Protein AF-A0A379TUD6-F1 (afdb_monomer)

Foldseek 3Di:
DDDDDDDPVVVVVVVVVDDDDDDPQPQAWDFDDDPNHTFATFGWDDDPNDIDGDGDDGPDPPDDPD

Structure (mmCIF, N/CA/C/O backbone):
data_AF-A0A379TUD6-F1
#
_entry.id   AF-A0A379TUD6-F1
#
loop_
_atom_site.group_PDB
_atom_site.id
_atom_site.type_symbol
_atom_site.label_atom_id
_atom_site.label_alt_id
_atom_site.label_comp_id
_atom_site.label_asym_id
_atom_site.label_entity_id
_atom_site.label_seq_id
_atom_site.pdbx_PDB_ins_code
_atom_site.Cartn_x
_atom_site.Cartn_y
_atom_site.Cartn_z
_atom_site.occupancy
_atom_site.B_iso_or_equiv
_atom_site.auth_seq_id
_atom_site.auth_comp_id
_atom_site.auth_asym_id
_atom_site.auth_atom_id
_atom_site.pdbx_PDB_model_num
ATOM 1 N N . MET A 1 1 ? 0.672 -1.089 0.588 1.00 68.81 1 MET A N 1
ATOM 2 C CA . MET A 1 1 ? -0.147 -1.194 1.817 1.00 68.81 1 MET A CA 1
ATOM 3 C C . MET A 1 1 ? 0.316 -0.121 2.807 1.00 68.81 1 MET A C 1
ATOM 5 O O . MET A 1 1 ? 1.486 0.220 2.756 1.00 68.81 1 MET A O 1
ATOM 9 N N . TYR A 1 2 ? -0.552 0.425 3.674 1.00 78.56 2 TYR A N 1
ATOM 10 C CA . TYR A 1 2 ? -0.146 1.333 4.767 1.00 78.56 2 TYR A CA 1
ATOM 11 C C . TYR A 1 2 ? -0.112 0.580 6.102 1.00 78.56 2 TYR A C 1
ATOM 13 O O . TYR A 1 2 ? -1.011 -0.213 6.390 1.00 78.56 2 TYR A O 1
ATOM 21 N N . ARG A 1 3 ? 0.910 0.837 6.924 1.00 83.50 3 ARG A N 1
ATOM 22 C CA . ARG A 1 3 ? 1.088 0.233 8.250 1.00 83.50 3 ARG A CA 1
ATOM 23 C C . ARG A 1 3 ? 1.057 1.306 9.330 1.00 83.50 3 ARG A C 1
ATOM 25 O O . ARG A 1 3 ? 1.697 2.346 9.203 1.00 83.50 3 ARG A O 1
ATOM 32 N N . LYS A 1 4 ? 0.351 1.019 10.423 1.00 85.44 4 LYS A N 1
ATOM 33 C CA . LYS A 1 4 ? 0.269 1.885 11.602 1.00 85.44 4 LYS A CA 1
ATOM 34 C C . LYS A 1 4 ? 0.479 1.057 12.862 1.00 85.44 4 LYS A C 1
ATOM 36 O O . LYS A 1 4 ? -0.219 0.070 13.071 1.00 85.44 4 LYS A O 1
ATOM 41 N N . ASN A 1 5 ? 1.406 1.493 13.710 1.00 90.25 5 ASN A N 1
ATOM 42 C CA . ASN A 1 5 ? 1.513 0.980 15.071 1.00 90.25 5 ASN A CA 1
ATOM 43 C C . ASN A 1 5 ? 0.407 1.604 15.925 1.00 90.25 5 ASN A C 1
ATOM 45 O O . ASN A 1 5 ? 0.199 2.817 15.880 1.00 90.25 5 ASN A O 1
ATOM 49 N N . VAL A 1 6 ? -0.290 0.771 16.689 1.00 89.69 6 VAL A N 1
ATOM 50 C CA . VAL A 1 6 ? -1.381 1.174 17.580 1.00 89.69 6 VAL A CA 1
ATOM 51 C C . VAL A 1 6 ? -1.166 0.571 18.962 1.00 89.69 6 VAL A C 1
ATOM 53 O O . VAL A 1 6 ? -0.518 -0.466 19.111 1.00 89.69 6 VAL A O 1
ATOM 56 N N . THR A 1 7 ? -1.702 1.228 19.980 1.00 93.44 7 THR A N 1
ATOM 57 C CA . THR A 1 7 ? -1.792 0.693 21.341 1.00 93.44 7 THR A CA 1
ATOM 58 C C . THR A 1 7 ? -2.884 -0.376 21.437 1.00 93.44 7 THR A C 1
ATOM 60 O O . THR A 1 7 ? -3.762 -0.467 20.578 1.00 93.44 7 THR A O 1
ATOM 63 N N . LEU A 1 8 ? -2.868 -1.170 22.513 1.00 93.19 8 LEU A N 1
ATOM 64 C CA . LEU A 1 8 ? -3.922 -2.159 22.769 1.00 93.19 8 LEU A CA 1
ATOM 65 C C . LEU A 1 8 ? -5.309 -1.503 22.889 1.00 93.19 8 LEU A C 1
ATOM 67 O O . LEU A 1 8 ? -6.259 -1.990 22.289 1.00 93.19 8 LEU A O 1
ATOM 71 N N . ALA A 1 9 ? -5.408 -0.374 23.596 1.00 91.69 9 ALA A N 1
ATOM 72 C CA . ALA A 1 9 ? -6.667 0.353 23.759 1.00 91.69 9 ALA A CA 1
ATOM 73 C C . ALA A 1 9 ? -7.213 0.881 22.419 1.00 91.69 9 ALA A C 1
ATOM 75 O O . ALA A 1 9 ? -8.413 0.815 22.163 1.00 91.69 9 ALA A O 1
ATOM 76 N N . GLU A 1 10 ? -6.337 1.370 21.535 1.00 90.50 10 GLU A N 1
ATOM 77 C CA . GLU A 1 10 ? -6.734 1.759 20.178 1.00 90.50 10 GLU A CA 1
ATOM 78 C C . GLU A 1 10 ? -7.195 0.545 19.365 1.00 90.50 10 GLU A C 1
ATOM 80 O O . GLU A 1 10 ? -8.192 0.639 18.659 1.00 90.50 10 GLU A O 1
ATOM 85 N N . LEU A 1 11 ? -6.526 -0.605 19.489 1.00 91.19 11 LEU A N 1
ATOM 86 C CA . LEU A 1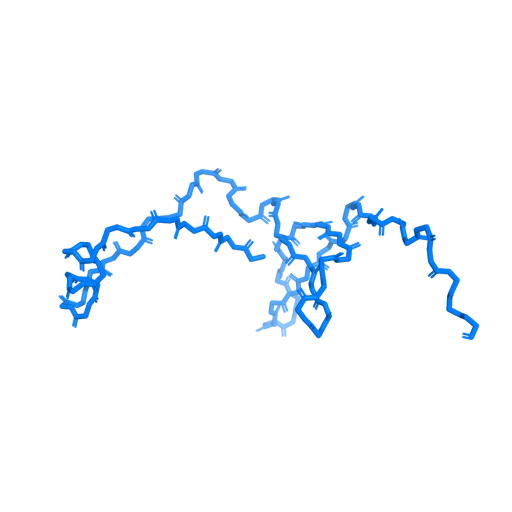 11 ? -6.934 -1.834 18.807 1.00 91.19 11 LEU A CA 1
ATOM 87 C C . LEU A 1 11 ? -8.318 -2.329 19.265 1.00 91.19 11 LEU A C 1
ATOM 89 O O . LEU A 1 11 ? -9.125 -2.738 18.432 1.00 91.19 11 LEU A O 1
ATOM 93 N N . GLU A 1 12 ? -8.618 -2.260 20.563 1.00 91.06 12 GLU A N 1
ATOM 94 C CA . GLU A 1 12 ? -9.945 -2.586 21.107 1.00 91.06 12 GLU A CA 1
ATOM 95 C C . GLU A 1 12 ? -11.031 -1.646 20.561 1.00 91.06 12 GLU A C 1
ATOM 97 O O . GLU A 1 12 ? -12.124 -2.098 20.210 1.00 91.06 12 GLU A O 1
ATOM 102 N N . ALA A 1 13 ? -10.718 -0.354 20.423 1.00 89.12 13 ALA A N 1
ATOM 103 C CA . ALA A 1 13 ? -11.627 0.641 19.859 1.00 89.12 13 ALA A CA 1
ATOM 104 C C . ALA A 1 13 ? -11.911 0.413 18.361 1.00 89.12 13 ALA A C 1
ATOM 106 O O . ALA A 1 13 ? -13.038 0.627 17.913 1.00 89.12 13 ALA A O 1
ATOM 107 N N . ILE A 1 14 ? -10.946 -0.112 17.592 1.00 89.25 14 ILE A N 1
ATOM 108 C CA . ILE A 1 14 ? -11.153 -0.476 16.176 1.00 89.25 14 ILE A CA 1
ATOM 109 C C . ILE A 1 14 ? -12.284 -1.501 16.023 1.00 89.25 14 ILE A C 1
ATOM 111 O O . ILE A 1 14 ? -13.094 -1.394 15.099 1.00 89.25 14 ILE A O 1
ATOM 115 N N . GLY A 1 15 ? -12.399 -2.448 16.961 1.00 82.50 15 GLY A N 1
ATOM 116 C CA . GLY A 1 15 ? -13.480 -3.439 16.989 1.00 82.50 15 GLY A CA 1
ATOM 117 C C . GLY A 1 15 ? -14.886 -2.842 17.155 1.00 82.50 15 GLY A C 1
ATOM 118 O O . GLY A 1 15 ? -15.874 -3.539 16.932 1.00 82.50 15 GLY A O 1
ATOM 119 N N . GLN A 1 16 ? -14.993 -1.556 17.499 1.00 89.06 16 GLN A N 1
ATOM 120 C CA . GLN A 1 16 ? -16.246 -0.840 17.746 1.00 89.06 16 GLN A CA 1
ATOM 121 C C . GLN A 1 16 ? -16.664 0.051 16.559 1.00 89.06 16 GLN A C 1
ATOM 123 O O . GLN A 1 16 ? -17.246 1.114 16.754 1.00 89.06 16 GLN A O 1
ATOM 128 N N . GLN A 1 17 ? -16.389 -0.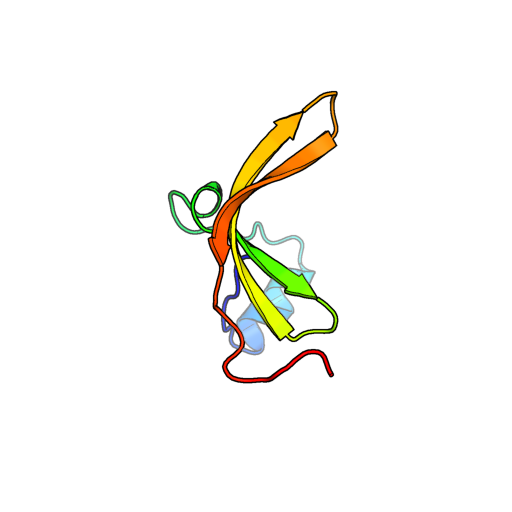389 15.320 1.00 84.12 17 GLN A N 1
ATOM 129 C CA . GLN A 1 17 ? -16.734 0.312 14.065 1.00 84.12 17 GLN A CA 1
ATOM 130 C C . GLN A 1 17 ? -16.035 1.669 13.878 1.00 84.12 17 GLN A C 1
ATOM 132 O O . GLN A 1 17 ? -16.584 2.597 13.280 1.00 84.12 17 GLN A O 1
ATOM 137 N N . GLN A 1 18 ? -14.804 1.796 14.366 1.00 84.69 18 GLN A N 1
ATOM 138 C CA . GLN A 1 18 ? -14.047 3.029 14.200 1.00 84.69 18 GLN A CA 1
ATOM 139 C C . GLN A 1 18 ? -13.591 3.222 12.744 1.00 84.69 18 GLN A C 1
ATOM 141 O O . GLN A 1 18 ? -13.043 2.312 12.119 1.00 84.69 18 GLN A O 1
ATOM 146 N N . LEU A 1 19 ? -13.757 4.439 12.217 1.00 85.38 19 LEU A N 1
ATOM 147 C CA . LEU A 1 19 ? -13.167 4.830 10.937 1.00 85.38 19 LEU A CA 1
ATOM 148 C C . LEU A 1 19 ? -11.647 4.987 11.090 1.00 85.38 19 LEU A C 1
ATOM 150 O O . LEU A 1 19 ? -11.172 5.772 11.914 1.00 85.38 19 LEU A O 1
ATOM 154 N N . LEU A 1 20 ? -10.885 4.253 10.279 1.00 86.25 20 LEU A N 1
ATOM 155 C CA . LEU A 1 20 ? -9.427 4.312 10.268 1.00 86.25 20 LEU A CA 1
ATOM 156 C C . LEU A 1 20 ? -8.936 5.376 9.290 1.00 86.25 20 LEU A C 1
ATOM 158 O O . LEU A 1 20 ? -9.049 5.217 8.076 1.00 86.25 20 LEU A O 1
ATOM 162 N N . SER A 1 21 ? -8.357 6.448 9.823 1.00 86.62 21 SER A N 1
ATOM 163 C CA . SER A 1 21 ? -7.733 7.477 8.996 1.00 86.62 21 SER A CA 1
ATOM 164 C C . SER A 1 21 ? -6.454 6.957 8.346 1.00 86.62 21 SER A C 1
ATOM 166 O O . SER A 1 21 ? -5.576 6.414 9.024 1.00 86.62 21 SER A O 1
ATOM 168 N N . LEU A 1 22 ? -6.332 7.192 7.044 1.00 86.62 22 LEU A N 1
ATOM 169 C CA . LEU A 1 22 ? -5.085 7.052 6.304 1.00 86.62 22 LEU A CA 1
ATOM 170 C C . LEU A 1 22 ? -4.343 8.399 6.277 1.00 86.62 22 LEU A C 1
ATOM 172 O O . LEU A 1 22 ? -4.991 9.449 6.348 1.00 86.62 22 LEU A O 1
ATOM 176 N N . PRO A 1 23 ? -3.002 8.402 6.190 1.00 87.69 23 PRO A N 1
ATOM 177 C CA . PRO A 1 23 ? -2.254 9.613 5.887 1.00 87.69 23 PRO A CA 1
ATOM 178 C C . PRO A 1 23 ? -2.692 10.217 4.554 1.00 87.69 23 PRO A C 1
ATOM 180 O O . PRO A 1 23 ? -3.117 9.504 3.645 1.00 87.69 23 PRO A O 1
ATOM 183 N N . THR A 1 24 ? -2.520 11.528 4.422 1.00 89.19 24 THR A N 1
ATOM 184 C CA . THR A 1 24 ? -2.656 12.212 3.135 1.00 89.19 24 THR A CA 1
ATOM 185 C C . THR A 1 24 ? -1.721 11.572 2.108 1.00 89.19 24 THR A C 1
ATOM 187 O O . THR A 1 24 ? -0.547 11.352 2.413 1.00 89.19 24 THR A O 1
ATOM 190 N N . ASN A 1 25 ? -2.229 11.313 0.902 1.00 90.75 25 ASN A N 1
ATOM 191 C CA . ASN A 1 25 ? -1.490 10.729 -0.220 1.00 90.75 25 ASN A CA 1
ATOM 192 C C . ASN A 1 25 ? -0.971 9.298 0.024 1.00 90.75 25 ASN A C 1
ATOM 194 O O . ASN A 1 25 ? 0.025 8.888 -0.575 1.00 90.75 25 ASN A O 1
ATOM 198 N N . ALA A 1 26 ? -1.607 8.525 0.910 1.00 90.75 26 ALA A N 1
ATOM 199 C CA . ALA A 1 26 ? -1.239 7.125 1.144 1.00 90.75 26 ALA A CA 1
ATOM 200 C C . ALA A 1 26 ? -1.364 6.257 -0.125 1.00 90.75 26 ALA A C 1
ATOM 202 O O . ALA A 1 26 ? -0.665 5.254 -0.263 1.00 90.75 26 ALA A O 1
ATOM 203 N N . GLU A 1 27 ? -2.231 6.654 -1.052 1.00 93.25 27 GLU A N 1
ATOM 204 C CA . GLU A 1 27 ? -2.413 6.054 -2.367 1.00 93.25 27 GLU A CA 1
ATOM 205 C C . GLU A 1 27 ? -1.177 6.171 -3.265 1.00 93.25 27 GLU A C 1
ATOM 207 O O . GLU A 1 27 ? -0.991 5.305 -4.106 1.00 93.25 27 GLU A O 1
ATOM 212 N N . LEU A 1 28 ? -0.297 7.159 -3.060 1.00 93.81 28 LEU A N 1
ATOM 213 C CA . LEU A 1 28 ? 0.880 7.386 -3.914 1.00 93.81 28 LEU A CA 1
ATOM 214 C C . LEU A 1 28 ? 2.098 6.529 -3.530 1.00 93.81 28 LEU A C 1
ATOM 216 O O . LEU A 1 28 ? 3.104 6.532 -4.238 1.00 93.81 28 LEU A O 1
ATOM 220 N N . ASN A 1 29 ? 2.051 5.854 -2.376 1.00 92.62 29 ASN A N 1
ATOM 221 C CA . ASN A 1 29 ? 3.183 5.091 -1.847 1.00 92.62 29 ASN A CA 1
ATOM 222 C C . ASN A 1 29 ? 2.745 3.760 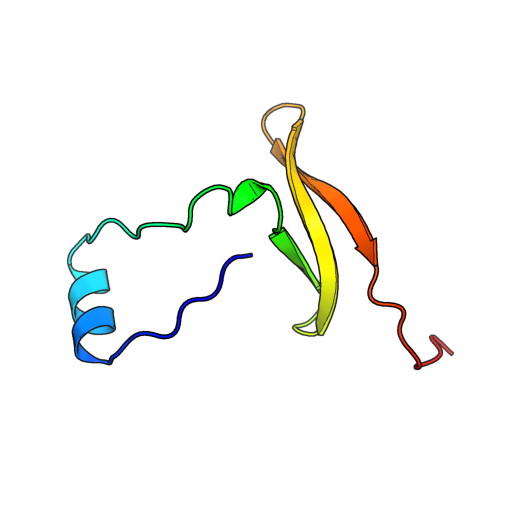-1.221 1.00 92.62 29 ASN A C 1
ATOM 224 O O . ASN A 1 29 ? 2.951 3.471 -0.040 1.00 92.62 29 ASN A O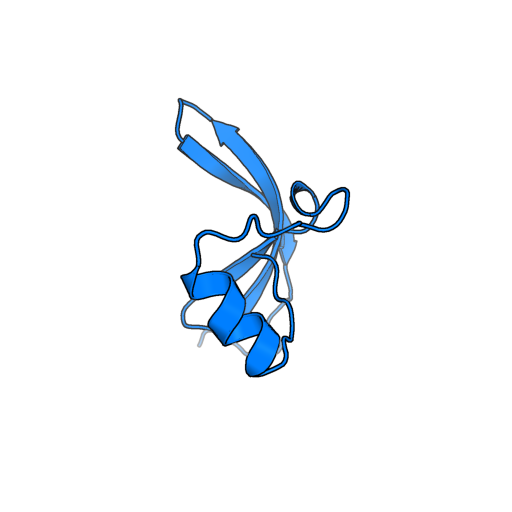 1
ATOM 228 N N . VAL A 1 30 ? 2.092 2.940 -2.032 1.00 94.25 30 VAL A N 1
ATOM 229 C CA . VAL A 1 30 ? 1.620 1.609 -1.675 1.00 94.25 30 VAL A CA 1
ATOM 230 C C . VAL A 1 30 ? 2.777 0.614 -1.759 1.00 94.25 30 VAL A C 1
ATOM 232 O O . VAL A 1 30 ? 3.273 0.318 -2.838 1.00 94.25 30 VAL A O 1
ATOM 235 N N . GLU A 1 31 ? 3.151 0.028 -0.618 1.00 94.19 31 GLU A N 1
ATOM 236 C CA . GLU A 1 31 ? 4.050 -1.140 -0.567 1.00 94.19 31 GLU A CA 1
ATOM 237 C C . GLU A 1 31 ? 3.535 -2.316 -1.421 1.00 94.19 31 GLU A C 1
ATOM 239 O O . GLU A 1 31 ? 2.376 -2.729 -1.263 1.00 94.19 31 GLU A O 1
ATOM 244 N N . ILE A 1 32 ? 4.422 -2.880 -2.246 1.00 93.56 32 ILE A N 1
ATOM 245 C CA . ILE A 1 32 ? 4.251 -4.114 -3.022 1.00 93.56 32 ILE A CA 1
ATOM 246 C C . ILE A 1 32 ? 5.007 -5.227 -2.295 1.00 93.56 32 ILE A C 1
ATOM 248 O O . ILE A 1 32 ? 6.203 -5.108 -2.029 1.00 93.56 32 ILE A O 1
ATOM 252 N N . MET A 1 33 ? 4.316 -6.316 -1.966 1.00 92.62 33 MET A N 1
ATOM 253 C CA . MET A 1 33 ? 4.877 -7.404 -1.166 1.00 92.62 33 MET A CA 1
ATOM 254 C C . MET A 1 33 ? 4.624 -8.766 -1.812 1.00 92.62 33 MET A C 1
ATOM 256 O O . MET A 1 33 ? 3.532 -9.012 -2.320 1.00 92.62 33 MET A O 1
ATOM 260 N N . ALA A 1 34 ? 5.587 -9.680 -1.700 1.00 92.06 34 ALA A N 1
ATOM 261 C CA . ALA A 1 34 ? 5.408 -11.094 -2.022 1.00 92.06 34 ALA A CA 1
ATOM 262 C C . ALA A 1 34 ? 5.883 -11.946 -0.846 1.00 92.06 34 ALA A C 1
ATOM 264 O O . ALA A 1 34 ? 6.980 -11.749 -0.333 1.00 92.06 34 ALA A O 1
ATOM 265 N N . ASN A 1 35 ? 5.046 -12.879 -0.386 1.00 92.62 35 ASN A N 1
ATOM 266 C CA . ASN A 1 35 ? 5.369 -13.779 0.731 1.00 92.62 35 ASN A CA 1
ATOM 267 C C . ASN A 1 35 ? 5.866 -13.057 2.004 1.00 92.62 35 ASN A C 1
ATOM 269 O O . ASN A 1 35 ? 6.696 -13.577 2.744 1.00 92.62 35 ASN A O 1
ATOM 273 N N . GLY A 1 36 ? 5.368 -11.843 2.261 1.00 89.56 36 GLY A N 1
ATOM 274 C CA . GLY A 1 36 ? 5.775 -11.019 3.406 1.00 89.56 36 GLY A CA 1
ATOM 275 C C . GLY A 1 36 ? 7.076 -10.228 3.214 1.00 89.56 36 GLY A C 1
ATOM 276 O O . GLY A 1 36 ? 7.412 -9.428 4.086 1.00 89.56 36 GLY A O 1
ATOM 277 N N . VAL A 1 37 ? 7.762 -10.386 2.079 1.00 91.00 37 VAL A N 1
ATOM 278 C CA . VAL A 1 37 ? 8.949 -9.611 1.694 1.00 91.00 37 VAL A CA 1
ATOM 279 C C . VAL A 1 37 ? 8.516 -8.371 0.912 1.00 91.00 37 VAL A C 1
ATOM 281 O O . VAL A 1 37 ? 7.665 -8.458 0.026 1.00 91.00 37 VAL A O 1
ATOM 284 N N . LEU A 1 38 ? 9.071 -7.210 1.266 1.00 91.81 38 LEU A N 1
ATOM 285 C CA . LEU A 1 38 ? 8.845 -5.952 0.555 1.00 91.81 38 LEU A CA 1
ATOM 286 C C . LEU A 1 38 ? 9.666 -5.950 -0.741 1.00 91.81 38 LEU A C 1
ATOM 288 O O . LEU A 1 38 ? 10.884 -6.086 -0.684 1.00 91.81 38 LEU A O 1
ATOM 292 N N . LEU A 1 39 ? 8.998 -5.781 -1.880 1.00 93.50 39 LEU A N 1
ATOM 293 C CA . LEU A 1 39 ? 9.631 -5.779 -3.203 1.00 93.50 39 LEU A CA 1
ATOM 294 C C . LEU A 1 39 ? 9.797 -4.373 -3.783 1.00 93.50 39 LEU A C 1
ATOM 296 O O . LEU A 1 39 ? 10.626 -4.160 -4.660 1.00 93.50 39 LEU A O 1
ATOM 300 N N . GLY A 1 40 ? 8.991 -3.415 -3.332 1.00 94.25 40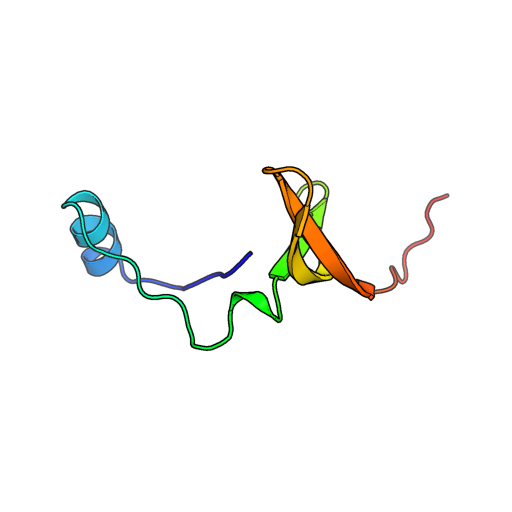 GLY A N 1
ATOM 301 C CA . GLY A 1 40 ? 8.973 -2.070 -3.890 1.00 94.25 40 GLY A CA 1
ATOM 302 C C . GLY A 1 40 ? 7.740 -1.285 -3.472 1.00 94.25 40 GLY A C 1
ATOM 303 O O . GLY A 1 40 ? 6.999 -1.688 -2.568 1.00 94.25 40 GLY A O 1
ATOM 304 N N . ASN A 1 41 ? 7.506 -0.177 -4.161 1.00 94.94 41 ASN A N 1
ATOM 305 C CA . ASN A 1 41 ? 6.381 0.715 -3.923 1.00 94.94 41 ASN A CA 1
ATOM 306 C C . ASN A 1 41 ? 5.859 1.331 -5.223 1.00 94.94 41 ASN A C 1
ATOM 308 O O . ASN A 1 41 ? 6.530 1.370 -6.257 1.00 94.94 41 ASN A O 1
ATOM 312 N N . GLY A 1 42 ? 4.621 1.805 -5.155 1.00 95.44 42 GLY A N 1
ATOM 313 C CA . GLY A 1 42 ? 3.919 2.363 -6.296 1.00 95.44 42 GLY A CA 1
ATOM 314 C C . GLY A 1 42 ? 2.677 3.149 -5.905 1.00 95.44 42 GLY A C 1
ATOM 315 O O . GLY A 1 42 ? 2.436 3.399 -4.725 1.00 95.44 42 GLY A O 1
ATOM 316 N N . GLU A 1 43 ? 1.880 3.506 -6.899 1.00 96.44 43 GLU A N 1
ATOM 317 C CA . GLU A 1 43 ? 0.634 4.247 -6.744 1.00 96.44 43 GLU A CA 1
ATOM 318 C C . GLU A 1 43 ? -0.584 3.350 -6.969 1.00 96.44 43 GLU A C 1
ATOM 320 O O . GLU A 1 43 ? -0.608 2.510 -7.868 1.00 96.44 43 GLU A O 1
ATOM 3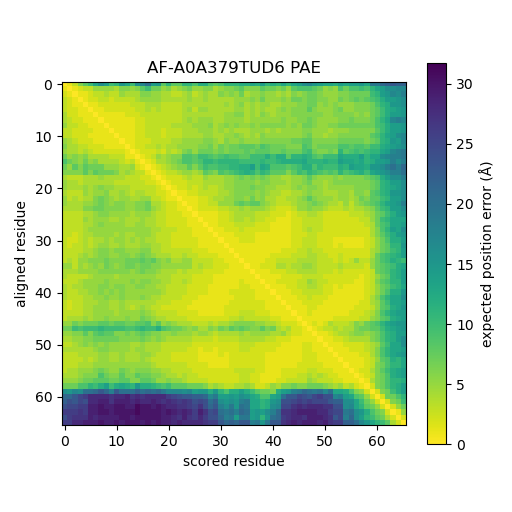25 N N . LEU A 1 44 ? -1.611 3.512 -6.137 1.00 96.25 44 LEU A N 1
ATOM 326 C CA . LEU A 1 44 ? -2.886 2.831 -6.293 1.00 96.25 44 LEU A CA 1
ATOM 327 C C . LEU A 1 44 ? -3.632 3.408 -7.497 1.00 96.25 44 LEU A C 1
ATOM 329 O O . LEU A 1 44 ? -3.996 4.580 -7.509 1.00 96.25 44 LEU A O 1
ATOM 333 N N . VAL A 1 45 ? -3.944 2.553 -8.463 1.00 96.75 45 VAL A N 1
ATOM 334 C CA . VAL A 1 45 ? -4.697 2.923 -9.665 1.00 96.75 45 VAL A CA 1
ATOM 335 C C . VAL A 1 45 ? -5.940 2.052 -9.802 1.00 96.75 45 VAL A C 1
ATOM 337 O O . VAL A 1 45 ? -6.001 0.939 -9.279 1.00 96.75 45 VAL A O 1
ATOM 340 N N . GLN A 1 46 ? -6.946 2.542 -10.525 1.00 96.69 46 GLN A N 1
ATOM 341 C CA . GLN A 1 46 ? -8.125 1.755 -10.882 1.00 96.69 46 GLN A CA 1
ATOM 342 C C . GLN A 1 46 ? -8.151 1.514 -12.391 1.00 96.69 46 GLN A C 1
ATOM 344 O O . GLN A 1 46 ? -8.099 2.451 -13.184 1.00 96.69 46 GLN A O 1
ATOM 349 N N . MET A 1 47 ? -8.264 0.250 -12.790 1.00 94.44 47 MET A N 1
ATOM 350 C CA . MET A 1 47 ? -8.354 -0.170 -14.186 1.00 94.44 47 MET A CA 1
ATOM 351 C C . MET A 1 47 ? -9.456 -1.213 -14.332 1.00 94.44 47 MET A C 1
ATOM 353 O O . MET A 1 47 ? -9.436 -2.228 -13.640 1.00 94.44 47 MET A O 1
ATOM 357 N N . ASN A 1 48 ? -10.401 -0.988 -15.248 1.00 94.81 48 ASN A N 1
ATOM 358 C CA . ASN A 1 48 ? -11.495 -1.926 -15.538 1.00 94.81 48 ASN A CA 1
ATOM 359 C C . ASN A 1 48 ? -12.215 -2.419 -14.266 1.00 94.81 48 ASN A C 1
ATOM 361 O O . ASN A 1 48 ? -12.345 -3.621 -14.051 1.00 94.81 48 ASN A O 1
ATOM 365 N N . ASP A 1 49 ? -12.601 -1.488 -13.388 1.00 95.06 49 ASP A N 1
ATOM 366 C CA . ASP A 1 49 ? -13.265 -1.763 -12.102 1.00 95.06 49 ASP A CA 1
ATOM 367 C C . ASP A 1 49 ? -12.441 -2.575 -11.085 1.00 95.06 49 ASP A C 1
ATOM 369 O O . ASP A 1 49 ? -12.950 -2.973 -10.038 1.00 95.06 49 ASP A O 1
ATOM 373 N N . THR A 1 50 ? -11.147 -2.766 -11.343 1.00 97.00 50 THR A N 1
ATOM 374 C CA . THR A 1 50 ? -10.212 -3.439 -10.437 1.00 97.00 50 THR A CA 1
ATOM 375 C C . THR A 1 50 ? -9.152 -2.475 -9.923 1.00 97.00 50 THR A C 1
ATOM 377 O O . THR A 1 50 ? -8.744 -1.549 -10.624 1.00 97.00 50 THR A O 1
ATOM 380 N N . LEU A 1 51 ? -8.713 -2.686 -8.682 1.00 95.88 51 LEU A N 1
ATOM 381 C CA . LEU A 1 51 ? -7.569 -1.974 -8.122 1.00 95.88 51 LEU A CA 1
ATOM 382 C C . LEU A 1 51 ? -6.273 -2.635 -8.591 1.00 95.88 51 LEU A C 1
ATOM 384 O O . LEU A 1 51 ? -6.119 -3.853 -8.497 1.00 95.88 51 LEU A O 1
ATOM 388 N N . GLY A 1 52 ? -5.346 -1.810 -9.055 1.00 95.81 52 GLY A N 1
ATOM 389 C CA . GLY A 1 52 ? -3.979 -2.178 -9.388 1.00 95.81 52 GLY A CA 1
ATOM 390 C C . GLY A 1 52 ? -2.985 -1.261 -8.684 1.00 95.81 52 GLY A C 1
ATOM 391 O O . GLY A 1 52 ? -3.366 -0.309 -8.003 1.00 95.81 52 GLY A O 1
ATOM 392 N N . VAL A 1 53 ? -1.700 -1.556 -8.857 1.00 95.69 53 VAL A N 1
ATOM 393 C CA . VAL A 1 53 ? -0.614 -0.684 -8.405 1.00 95.69 53 VAL A CA 1
ATOM 394 C C . VAL A 1 53 ? 0.276 -0.383 -9.603 1.00 95.69 53 VAL A C 1
ATOM 396 O O . VAL A 1 53 ? 0.814 -1.309 -10.211 1.00 95.69 53 VAL A O 1
ATOM 399 N N . GLU A 1 54 ? 0.41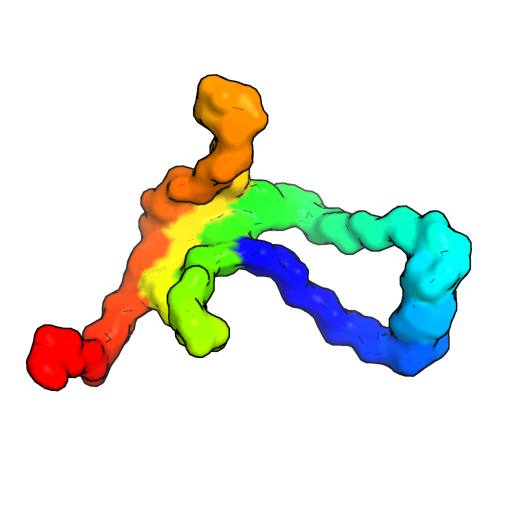3 0.893 -9.951 1.00 96.75 54 GLU A N 1
ATOM 400 C CA . GLU A 1 54 ? 1.436 1.356 -10.885 1.00 96.75 54 GLU A CA 1
ATOM 401 C C . GLU A 1 54 ? 2.770 1.429 -10.145 1.00 96.75 54 GLU A C 1
ATOM 403 O O . GLU A 1 54 ? 2.877 2.041 -9.088 1.00 96.75 54 GLU A O 1
ATOM 408 N N . ILE A 1 55 ? 3.788 0.748 -10.661 1.00 95.62 55 ILE A N 1
ATOM 409 C CA . ILE A 1 55 ? 5.038 0.535 -9.932 1.00 95.62 55 ILE A CA 1
ATOM 410 C C . ILE A 1 55 ? 5.984 1.705 -10.189 1.00 95.62 55 ILE A C 1
ATOM 412 O O . ILE A 1 55 ? 6.321 1.982 -11.338 1.00 95.62 55 ILE A O 1
ATOM 416 N N . HIS A 1 56 ? 6.446 2.352 -9.118 1.00 95.38 56 HIS A N 1
ATOM 417 C CA . HIS A 1 56 ? 7.375 3.483 -9.189 1.00 95.38 56 HIS A CA 1
ATOM 418 C C . HIS A 1 56 ? 8.812 3.075 -8.867 1.00 95.38 56 HIS A C 1
ATOM 420 O O . HIS A 1 56 ? 9.748 3.551 -9.508 1.00 95.38 56 HIS A O 1
ATOM 426 N N . GLU A 1 57 ? 8.995 2.182 -7.894 1.00 94.75 57 GLU A N 1
ATOM 427 C CA . GLU A 1 57 ? 10.312 1.769 -7.420 1.00 94.75 57 GLU A CA 1
ATOM 428 C C . GLU A 1 57 ? 10.332 0.276 -7.092 1.00 94.75 57 GLU A C 1
ATOM 430 O O . GLU A 1 57 ? 9.426 -0.255 -6.445 1.00 94.75 57 GLU A O 1
ATOM 435 N N . TRP A 1 58 ? 11.402 -0.391 -7.525 1.00 94.25 58 TRP A N 1
ATOM 436 C CA . TRP A 1 58 ? 11.743 -1.747 -7.118 1.00 94.25 58 TRP A CA 1
ATOM 437 C C . TRP A 1 58 ? 12.912 -1.695 -6.143 1.00 94.25 58 TRP A C 1
ATOM 439 O O . TRP A 1 58 ? 13.965 -1.139 -6.453 1.00 94.25 58 TRP A O 1
ATOM 449 N N . LEU A 1 59 ? 12.751 -2.333 -4.991 1.00 87.44 59 LEU A N 1
ATOM 450 C CA . LEU A 1 59 ? 13.843 -2.591 -4.068 1.00 87.44 59 LEU A CA 1
ATOM 451 C C . LEU A 1 59 ? 14.590 -3.804 -4.615 1.00 87.44 59 LEU A C 1
ATOM 453 O O . LEU A 1 59 ? 14.170 -4.943 -4.438 1.00 87.44 59 LEU A O 1
ATOM 457 N N . SER A 1 60 ? 15.664 -3.552 -5.361 1.00 68.12 60 SER A N 1
ATOM 458 C CA . SER A 1 60 ? 16.513 -4.608 -5.908 1.00 68.12 60 SER A CA 1
ATOM 459 C C . SER A 1 60 ? 16.970 -5.549 -4.792 1.00 68.12 60 SER A C 1
ATOM 461 O O . SER A 1 60 ? 17.606 -5.106 -3.832 1.00 68.12 60 SER A O 1
ATOM 463 N N . GLU A 1 61 ? 16.687 -6.843 -4.931 1.00 59.31 61 GLU A N 1
ATOM 464 C CA . GLU A 1 61 ? 17.316 -7.861 -4.101 1.00 59.31 61 GLU A CA 1
ATOM 465 C C . GLU A 1 61 ? 18.826 -7.837 -4.363 1.00 59.31 61 GLU A C 1
ATOM 467 O O . GLU A 1 61 ? 19.290 -8.124 -5.464 1.00 59.31 61 GLU A O 1
ATOM 472 N N . SER A 1 62 ? 19.623 -7.587 -3.328 1.00 54.44 62 SER A N 1
ATOM 473 C CA . SER A 1 62 ? 21.030 -8.010 -3.292 1.00 54.44 62 SER A CA 1
ATOM 474 C C . SER A 1 62 ? 21.155 -9.539 -3.131 1.00 54.44 62 SER A C 1
ATOM 476 O O . SER A 1 62 ? 22.090 -10.019 -2.494 1.00 54.44 62 SER A O 1
ATOM 478 N N . GLY A 1 63 ? 20.193 -10.316 -3.629 1.00 51.09 63 GLY A N 1
ATOM 479 C CA . GLY A 1 63 ? 20.038 -11.740 -3.356 1.00 51.09 63 GLY A CA 1
ATOM 480 C C . GLY A 1 63 ? 19.523 -12.458 -4.588 1.00 51.09 63 GLY A C 1
ATOM 481 O O . GLY A 1 63 ? 18.329 -12.504 -4.825 1.00 51.09 63 GLY A O 1
ATOM 482 N N . ASN A 1 64 ? 20.463 -12.968 -5.374 1.00 43.28 64 ASN A N 1
ATOM 483 C CA . ASN A 1 64 ? 20.276 -13.785 -6.565 1.00 43.28 64 ASN A CA 1
ATOM 484 C C . ASN A 1 64 ? 19.066 -14.734 -6.482 1.00 43.28 64 ASN A C 1
ATOM 486 O O . ASN A 1 64 ? 19.044 -15.644 -5.654 1.00 43.28 64 ASN A O 1
ATOM 490 N N . GLY A 1 65 ? 18.128 -14.579 -7.416 1.00 52.12 65 GLY A N 1
ATOM 491 C CA . GLY A 1 65 ? 17.216 -15.648 -7.818 1.00 52.12 65 GLY A CA 1
ATOM 492 C C . GLY A 1 65 ? 17.950 -16.717 -8.634 1.00 52.12 65 GLY A C 1
ATOM 493 O O . GLY A 1 65 ? 17.708 -16.833 -9.835 1.00 52.12 65 GLY A O 1
ATOM 494 N N . GLU A 1 66 ? 18.857 -17.452 -7.983 1.00 37.44 66 GLU A N 1
ATOM 495 C CA . GLU A 1 66 ? 19.417 -18.732 -8.450 1.00 37.44 66 GLU A CA 1
ATOM 496 C C . GLU A 1 66 ? 18.861 -19.902 -7.629 1.00 37.44 66 GLU A C 1
ATOM 498 O O . GLU A 1 66 ? 18.826 -19.796 -6.381 1.00 37.44 66 GLU A O 1
#

Sequence (66 aa):
MYRKNVTLAELEAIGQQQLLSLPTNAELNVEIMANGVLLGNGELVQMNDTLGVEIHEWLSESGN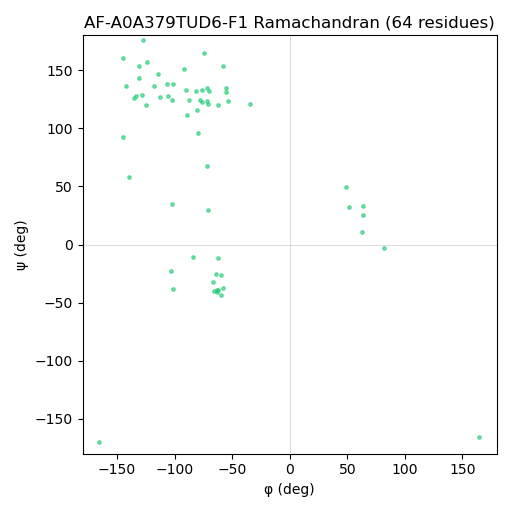GE

Secondary structure (DSSP, 8-state):
-------HHHHHHHTTT---PPPTTGGGSEEEEETTEEEEEEEEEEETTEEEEEEEEE---SS---

pLDDT: mean 87.02, std 13.25, range [37.44, 97.0]

Mean predicted aligned error: 6.52 Å

Solvent-accessible surface area (backbone atoms only — not comparable to full-atom values): 4348 Å² total; per-residue (Å²): 79,90,88,79,92,75,55,71,70,56,54,59,47,47,77,69,77,54,86,81,85,74,64,89,68,51,52,62,57,26,50,39,68,57,98,88,41,78,42,30,32,14,28,64,42,79,53,95,97,36,84,48,69,51,79,76,47,71,56,77,71,96,60,80,97,120

Organism: Salmonella diarizonae (NCBI:txid59204)

Nearest PDB structures (foldseek):
  8uox-assembly1_E6  TM=8.107E-01  e=4.846E-03  Salmonella enterica subsp. enterica serovar Typhimurium
  1o6a-assembly1_A  TM=7.324E-01  e=5.890E-03  Thermotoga maritima
  1o6a-assembly1_B  TM=7.482E-01  e=8.151E-03  Thermotoga maritima
  8t8o-assembly1_N  TM=7.209E-01  e=6.285E-03  Salmonella enterica subsp. enterica serovar Typhimurium
  5xrw-assembly1_C  TM=8.098E-01  e=5.029E-02  Helicobacter pylori 26695

InterPro domains:
  IPR001543 Flagellar motor switch protein FliN-like, C-terminal domain [PF01052] (3-59)
  IPR036429 SpoA-like superfamily [G3DSA:2.30.330.10] (1-61)
  IPR036429 SpoA-like superfamily [SSF101801] (2-63)

Radius of gyration: 15.55 Å; Cα contacts (8 Å, |Δi|>4): 72; chains: 1; bounding box: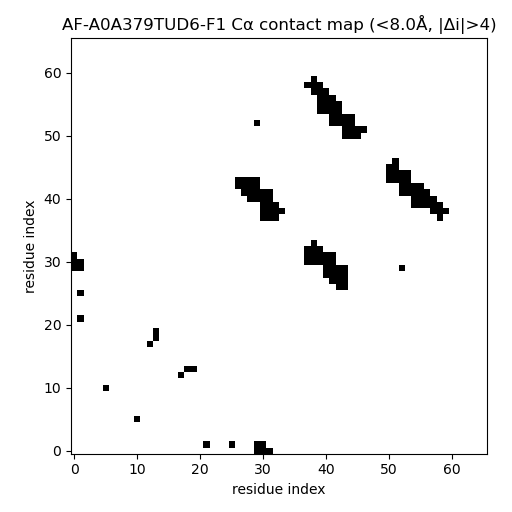 38×31×39 Å